Protein AF-A0A5N5SL34-F1 (afdb_monomer)

Secondary structure (DSSP, 8-state):
-HHHHHHHHHHHHHHHHHHHHHHHHHHHHHHHHHHTS-TTTHHHHHHHHHHHHHHHHHHHHHHHHHHHHHHHHHHHHHHHHHHHHHHHHHHHHHHHHHHHHHHHT-

Organism: NCBI:txid96803

Sequence (106 aa):
MTSLQTSQIIITITGIFLGASLFGPITIFGIVASESFPSSISGASHAVVALSANVGAIAAGWPFSSLSLMCGWRICFGMCQVLLIVSILVVLLTRKYQQGSKIKEV

Structure (mmCIF, N/CA/C/O backbone):
data_AF-A0A5N5SL34-F1
#
_entry.id   AF-A0A5N5SL34-F1
#
loop_
_atom_site.group_PDB
_atom_site.id
_atom_site.type_symbol
_atom_site.label_atom_id
_atom_site.label_alt_id
_atom_site.label_comp_id
_atom_site.label_asym_id
_atom_site.label_entity_id
_atom_site.label_seq_id
_atom_site.pdbx_PDB_ins_code
_atom_site.Cartn_x
_atom_site.Cartn_y
_atom_site.Cartn_z
_atom_site.occupancy
_atom_site.B_iso_or_equiv
_atom_site.auth_seq_id
_atom_site.auth_comp_id
_atom_site.auth_asym_id
_atom_site.auth_atom_id
_atom_site.pdbx_PDB_model_num
ATOM 1 N N . MET A 1 1 ? -17.919 12.604 26.219 1.00 41.81 1 MET A N 1
ATOM 2 C CA . MET A 1 1 ? -17.203 13.487 25.267 1.00 41.81 1 MET A CA 1
ATOM 3 C C . MET A 1 1 ? -15.742 13.077 25.019 1.00 41.81 1 MET A C 1
ATOM 5 O O . MET A 1 1 ? -15.149 13.585 24.082 1.00 41.81 1 MET A O 1
ATOM 9 N N . THR A 1 2 ? -15.172 12.112 25.752 1.00 44.44 2 THR A N 1
ATOM 10 C CA . THR A 1 2 ? -13.772 11.661 25.601 1.00 44.44 2 THR A CA 1
ATOM 11 C C . THR A 1 2 ? -13.545 10.576 24.530 1.00 44.44 2 THR A C 1
ATOM 13 O O . THR A 1 2 ? -12.461 10.500 23.965 1.00 44.44 2 THR A O 1
ATOM 16 N N . SER A 1 3 ? -14.557 9.775 24.170 1.00 49.00 3 SER A N 1
ATOM 17 C CA . SER A 1 3 ? -14.416 8.662 23.206 1.00 49.00 3 SER A CA 1
ATOM 18 C C . SER A 1 3 ? -14.202 9.092 21.743 1.00 49.00 3 SER A C 1
ATOM 20 O O . SER A 1 3 ? -13.560 8.378 20.965 1.00 49.00 3 SER A O 1
ATOM 22 N N . LEU A 1 4 ? -14.713 10.266 21.356 1.00 55.78 4 LEU A N 1
ATOM 23 C CA . LEU A 1 4 ? -14.580 10.795 19.993 1.00 55.78 4 LEU A CA 1
ATOM 24 C C . LEU A 1 4 ? -13.158 11.301 19.711 1.00 55.78 4 LEU A C 1
ATOM 26 O O . LEU A 1 4 ? -12.628 11.051 18.629 1.00 55.78 4 LEU A O 1
ATOM 30 N N . GLN A 1 5 ? -12.509 11.933 20.696 1.00 61.31 5 GLN A N 1
ATOM 31 C CA . GLN A 1 5 ? -11.132 12.421 20.552 1.00 61.31 5 GLN A CA 1
ATOM 32 C C . GLN A 1 5 ? -10.129 11.270 20.440 1.00 61.31 5 GLN A C 1
ATOM 34 O O . GLN A 1 5 ? -9.259 11.302 19.572 1.00 61.31 5 GLN A O 1
ATOM 39 N N . THR A 1 6 ? -10.291 10.211 21.243 1.00 60.41 6 THR A N 1
ATOM 40 C CA . THR A 1 6 ? -9.463 8.999 21.139 1.00 60.41 6 THR A CA 1
ATOM 41 C C . THR A 1 6 ? -9.552 8.381 19.743 1.00 60.41 6 THR A C 1
ATOM 43 O O . THR A 1 6 ? -8.533 8.014 19.164 1.00 60.41 6 THR A O 1
ATOM 46 N N . SER A 1 7 ? -10.753 8.331 19.161 1.00 68.69 7 SER A N 1
ATOM 47 C CA . SER A 1 7 ? -10.961 7.762 17.825 1.00 68.69 7 SER A CA 1
ATOM 48 C C . SER A 1 7 ? -10.264 8.578 16.732 1.00 68.69 7 SER A C 1
ATOM 50 O O . SER A 1 7 ? -9.629 8.003 15.852 1.00 68.69 7 SER A O 1
ATOM 52 N N . GLN A 1 8 ? -10.329 9.911 16.804 1.00 74.38 8 GLN A N 1
ATOM 53 C CA . GLN A 1 8 ? -9.664 10.781 15.831 1.00 74.38 8 GLN A CA 1
ATOM 54 C C . GLN A 1 8 ? -8.139 10.722 15.934 1.0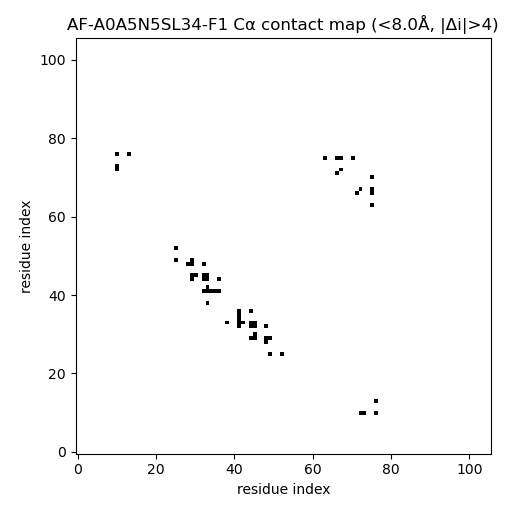0 74.38 8 GLN A C 1
ATOM 56 O O . GLN A 1 8 ? -7.473 10.618 14.910 1.00 74.38 8 GLN A O 1
ATOM 61 N N . ILE A 1 9 ? -7.577 10.718 17.146 1.00 80.81 9 ILE A N 1
ATOM 62 C CA . ILE A 1 9 ? -6.123 10.620 17.346 1.00 80.81 9 ILE A CA 1
ATOM 63 C C . ILE A 1 9 ? -5.583 9.304 16.771 1.00 80.81 9 ILE A C 1
ATOM 65 O O . ILE A 1 9 ? -4.582 9.310 16.057 1.00 80.81 9 ILE A O 1
ATOM 69 N N . ILE A 1 10 ? -6.269 8.183 17.021 1.00 78.50 10 ILE A N 1
ATOM 70 C CA . ILE A 1 10 ? -5.868 6.866 16.503 1.00 78.50 10 ILE A CA 1
ATOM 71 C C . ILE A 1 10 ? -5.905 6.840 14.973 1.00 78.50 10 ILE A C 1
ATOM 73 O O . ILE A 1 10 ? -4.974 6.333 14.344 1.00 78.50 10 ILE A O 1
ATOM 77 N N . ILE A 1 11 ? -6.953 7.403 14.369 1.00 80.88 11 ILE A N 1
ATOM 78 C CA . ILE A 1 11 ? -7.077 7.516 12.912 1.00 80.88 11 ILE A CA 1
ATOM 79 C C . ILE A 1 11 ? -5.928 8.351 12.334 1.00 80.88 11 ILE A C 1
ATOM 81 O O . ILE A 1 11 ? -5.279 7.914 11.385 1.00 80.88 11 ILE A O 1
ATOM 85 N N . THR A 1 12 ? -5.625 9.504 12.931 1.00 81.75 12 THR A N 1
ATOM 86 C CA . THR A 1 12 ? -4.550 10.392 12.468 1.00 81.75 12 THR A CA 1
ATOM 87 C C . THR A 1 12 ? -3.180 9.724 12.562 1.00 81.75 12 THR A C 1
ATOM 89 O O . THR A 1 12 ? -2.432 9.729 11.587 1.00 81.75 12 THR A O 1
ATOM 92 N N . ILE A 1 13 ? -2.858 9.091 13.694 1.00 83.88 13 ILE A N 1
ATOM 93 C CA . ILE A 1 13 ? -1.580 8.383 13.879 1.00 83.88 13 ILE A CA 1
ATOM 94 C C . ILE A 1 13 ? -1.459 7.221 12.887 1.00 83.88 13 ILE A C 1
ATOM 96 O O . ILE A 1 13 ? -0.417 7.051 12.255 1.00 83.88 13 ILE A O 1
ATOM 100 N N . THR A 1 14 ? -2.536 6.453 12.699 1.00 80.81 14 THR A N 1
ATOM 101 C CA . THR A 1 14 ? -2.563 5.339 11.742 1.00 80.81 14 THR A CA 1
ATOM 102 C C . THR A 1 14 ? -2.371 5.838 10.310 1.00 80.81 14 THR A C 1
ATOM 104 O O . THR A 1 14 ? -1.608 5.240 9.557 1.00 80.81 14 THR A O 1
ATOM 107 N N . GLY A 1 15 ? -3.002 6.958 9.943 1.00 80.44 15 GLY A N 1
ATOM 108 C CA . GLY A 1 15 ? -2.836 7.603 8.640 1.00 80.44 15 GLY A CA 1
ATOM 109 C C . GLY A 1 15 ? -1.406 8.087 8.385 1.00 80.44 15 GLY A C 1
ATOM 110 O O . GLY A 1 15 ? -0.875 7.848 7.303 1.00 80.44 15 GLY A O 1
ATOM 111 N N . ILE A 1 16 ? -0.753 8.690 9.386 1.00 83.81 16 ILE A N 1
ATOM 112 C CA . ILE A 1 16 ? 0.658 9.106 9.296 1.00 83.81 16 ILE A CA 1
ATOM 113 C C . ILE A 1 16 ? 1.562 7.896 9.051 1.00 83.81 16 ILE A C 1
ATOM 115 O O . ILE A 1 16 ? 2.401 7.924 8.152 1.00 83.81 16 ILE A O 1
ATOM 119 N N . PHE A 1 17 ? 1.378 6.819 9.817 1.00 84.75 17 PHE A N 1
ATOM 120 C CA . PHE A 1 17 ? 2.211 5.622 9.699 1.00 84.75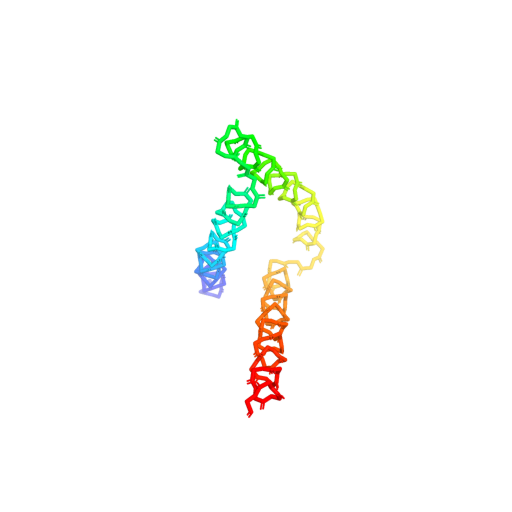 17 PHE A CA 1
ATOM 121 C C . PHE A 1 17 ? 2.011 4.912 8.352 1.00 84.75 17 PHE A C 1
ATOM 123 O O . PHE A 1 17 ? 2.978 4.492 7.716 1.00 84.75 17 PHE A O 1
ATOM 130 N N . LEU A 1 18 ? 0.762 4.837 7.878 1.00 81.44 18 LEU A N 1
ATOM 131 C CA . LEU A 1 18 ? 0.420 4.326 6.548 1.00 81.44 18 LEU A CA 1
ATOM 132 C C . LEU A 1 18 ? 1.070 5.154 5.437 1.00 81.44 18 LEU A C 1
ATOM 134 O O . LEU A 1 18 ? 1.695 4.585 4.544 1.00 81.44 18 LEU A O 1
ATOM 138 N N . GLY A 1 19 ? 0.955 6.483 5.501 1.00 80.12 19 GLY A N 1
ATOM 139 C CA . GLY A 1 19 ? 1.547 7.386 4.515 1.00 80.12 19 GLY A CA 1
ATOM 140 C C . GLY A 1 19 ? 3.071 7.272 4.467 1.00 80.12 19 GLY A C 1
ATOM 141 O O . GLY A 1 19 ? 3.642 7.099 3.390 1.00 80.12 19 GLY A O 1
ATOM 142 N N . ALA A 1 20 ? 3.725 7.278 5.633 1.00 82.00 20 ALA A N 1
ATOM 143 C CA . ALA A 1 20 ? 5.171 7.092 5.738 1.00 82.00 20 ALA A CA 1
ATOM 144 C C . ALA A 1 20 ? 5.618 5.734 5.169 1.00 82.00 20 ALA A C 1
ATOM 146 O O . ALA A 1 20 ? 6.610 5.660 4.444 1.00 82.00 20 ALA A O 1
ATOM 147 N N . SER A 1 21 ? 4.863 4.663 5.439 1.00 80.31 21 SER A N 1
ATOM 148 C CA . SER A 1 21 ? 5.175 3.329 4.922 1.00 80.31 21 SER A CA 1
ATOM 149 C C . SER A 1 21 ? 4.976 3.207 3.411 1.00 80.31 21 SER A C 1
ATOM 151 O O . SER A 1 21 ? 5.717 2.456 2.779 1.00 80.31 21 SER A O 1
ATOM 153 N N . LEU A 1 22 ? 3.996 3.900 2.824 1.00 78.50 22 LEU A N 1
ATOM 154 C CA . LEU A 1 22 ? 3.694 3.820 1.390 1.00 78.50 22 LEU A CA 1
ATOM 155 C C . LEU A 1 22 ? 4.725 4.564 0.526 1.00 78.50 22 LEU A C 1
ATOM 157 O O . LEU A 1 22 ? 4.948 4.198 -0.629 1.00 78.50 22 LEU A O 1
ATOM 161 N N . PHE A 1 23 ? 5.409 5.560 1.093 1.00 79.81 23 PHE A N 1
ATOM 162 C CA . PHE A 1 23 ? 6.458 6.304 0.395 1.00 79.81 23 PHE A CA 1
ATOM 163 C C . PHE A 1 23 ? 7.660 5.422 0.015 1.00 79.81 23 PHE A C 1
ATOM 165 O O . PHE A 1 23 ? 8.276 5.620 -1.036 1.00 79.81 23 PHE A O 1
ATOM 172 N N . GLY A 1 24 ? 7.960 4.403 0.830 1.00 82.56 24 GLY A N 1
ATOM 173 C CA . GLY A 1 24 ? 9.024 3.431 0.565 1.00 82.56 24 GLY A CA 1
ATOM 174 C C . GLY A 1 24 ? 8.829 2.685 -0.763 1.00 82.56 24 GLY A C 1
ATOM 175 O O . GLY A 1 24 ? 9.669 2.822 -1.652 1.00 82.56 24 GLY A O 1
ATOM 176 N N . PRO A 1 25 ? 7.720 1.942 -0.948 1.00 79.06 25 PRO A N 1
ATOM 177 C CA . PRO A 1 25 ? 7.396 1.277 -2.207 1.00 79.06 25 PRO A CA 1
ATOM 178 C C . PRO A 1 25 ? 7.403 2.213 -3.417 1.00 79.06 25 PRO A C 1
ATOM 180 O O . PRO A 1 25 ? 8.008 1.870 -4.428 1.00 79.06 25 PRO A O 1
ATOM 183 N N . ILE A 1 26 ? 6.794 3.402 -3.310 1.00 80.88 26 ILE A N 1
ATOM 184 C CA . ILE A 1 26 ? 6.752 4.389 -4.406 1.00 80.88 26 ILE A CA 1
ATOM 185 C C . ILE A 1 26 ? 8.175 4.753 -4.855 1.00 80.88 26 ILE A C 1
ATOM 187 O O . ILE A 1 26 ? 8.478 4.741 -6.048 1.00 80.88 26 ILE A O 1
ATOM 191 N N . THR A 1 27 ? 9.066 4.998 -3.893 1.00 84.00 27 THR A N 1
ATOM 192 C CA . THR A 1 27 ? 10.471 5.329 -4.162 1.00 84.00 27 THR A CA 1
ATOM 193 C C . THR A 1 27 ? 11.215 4.148 -4.791 1.00 84.00 27 THR A C 1
ATOM 195 O O . THR A 1 27 ? 11.913 4.321 -5.788 1.00 84.00 27 THR A O 1
ATOM 198 N N . ILE A 1 28 ? 11.035 2.932 -4.263 1.00 82.69 28 ILE A N 1
ATOM 199 C CA . ILE A 1 28 ? 11.694 1.722 -4.779 1.00 82.69 28 ILE A CA 1
ATOM 200 C C . ILE A 1 28 ? 11.266 1.421 -6.218 1.00 82.69 28 ILE A C 1
ATOM 202 O O . ILE A 1 28 ? 12.129 1.172 -7.056 1.00 82.69 28 ILE A O 1
ATOM 206 N N . PHE A 1 29 ? 9.970 1.486 -6.539 1.00 80.06 29 PHE A N 1
ATOM 207 C CA . PHE A 1 29 ? 9.499 1.279 -7.913 1.00 80.06 29 PHE A CA 1
ATOM 208 C C . PHE A 1 29 ? 10.050 2.337 -8.875 1.00 80.06 29 PHE A C 1
ATOM 210 O O . PHE A 1 29 ? 10.403 2.006 -10.006 1.00 80.06 29 PHE A O 1
ATOM 217 N N . GLY A 1 30 ? 10.188 3.585 -8.419 1.00 78.94 30 GLY A N 1
ATOM 218 C CA . GLY A 1 30 ? 10.823 4.650 -9.192 1.00 78.94 30 GLY A CA 1
ATOM 219 C C . GLY A 1 30 ? 12.304 4.388 -9.486 1.00 78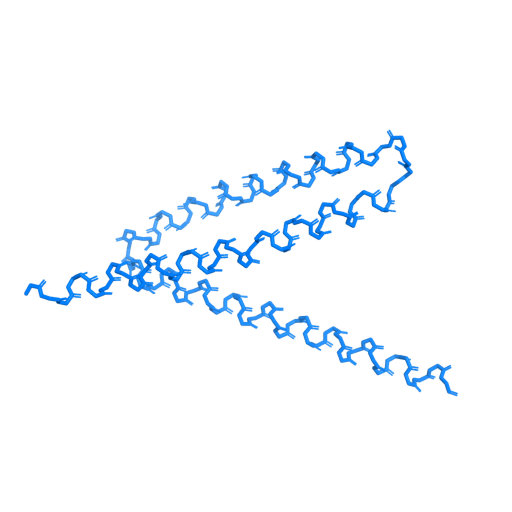.94 30 GLY A C 1
ATOM 220 O O . GLY A 1 30 ? 12.753 4.675 -10.594 1.00 78.94 30 GLY A O 1
ATOM 221 N N . ILE A 1 31 ? 13.051 3.824 -8.531 1.00 82.06 31 ILE A N 1
ATOM 222 C CA . ILE A 1 31 ? 14.466 3.455 -8.713 1.00 82.06 31 ILE A CA 1
ATOM 223 C C . ILE A 1 31 ? 14.588 2.245 -9.642 1.00 82.06 31 ILE A C 1
ATOM 225 O O . ILE A 1 31 ? 15.348 2.289 -10.602 1.00 82.06 31 ILE A O 1
ATOM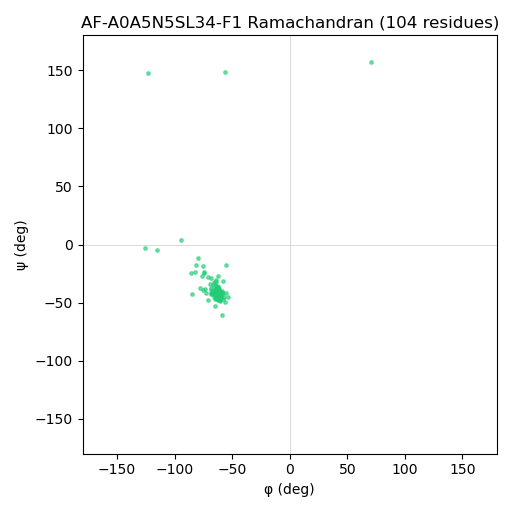 229 N N . VAL A 1 32 ? 13.801 1.189 -9.422 1.00 82.19 32 VAL A N 1
ATOM 230 C CA . VAL A 1 32 ? 13.819 -0.020 -10.267 1.00 82.19 32 VAL A CA 1
ATOM 231 C C . VAL A 1 32 ? 13.497 0.318 -11.725 1.00 82.19 32 VAL A C 1
ATOM 233 O O . VAL A 1 32 ? 14.144 -0.201 -12.633 1.00 82.19 32 VAL A O 1
ATOM 236 N N . ALA A 1 33 ? 12.543 1.221 -11.964 1.00 78.38 33 ALA A N 1
ATOM 237 C CA . ALA A 1 33 ? 12.242 1.711 -13.305 1.00 78.38 33 ALA A CA 1
ATOM 238 C C . ALA A 1 33 ? 13.365 2.571 -13.900 1.00 78.38 33 ALA A C 1
ATOM 240 O O . ALA A 1 33 ? 13.525 2.590 -15.110 1.00 78.38 33 ALA A O 1
ATOM 241 N N . SER A 1 34 ? 14.160 3.268 -13.090 1.00 75.50 34 SER A N 1
ATOM 242 C CA . SER A 1 34 ? 15.340 3.982 -13.588 1.00 75.50 34 SER A CA 1
ATOM 243 C C . SER A 1 34 ? 16.469 3.018 -13.967 1.00 75.50 34 SER A C 1
ATOM 245 O O . SER A 1 34 ? 17.090 3.193 -15.008 1.00 75.50 34 SER A O 1
ATOM 247 N N . GLU A 1 35 ? 16.705 1.984 -13.157 1.00 79.69 35 GLU A N 1
ATOM 248 C CA . GLU A 1 35 ? 17.783 1.004 -13.368 1.00 79.69 35 GLU A CA 1
ATOM 249 C C . GLU A 1 35 ? 17.491 0.013 -14.509 1.00 79.69 35 GLU A C 1
ATOM 251 O O . GLU A 1 35 ? 18.409 -0.552 -15.096 1.00 79.69 35 GLU A O 1
ATOM 256 N N . SER A 1 36 ? 16.215 -0.211 -14.846 1.00 75.19 36 SER A N 1
ATOM 257 C CA . SER A 1 36 ? 15.815 -1.171 -15.891 1.00 75.19 36 SER A CA 1
ATOM 258 C C . SER A 1 36 ? 15.955 -0.631 -17.321 1.00 75.19 36 SER A C 1
ATOM 260 O O . SER A 1 36 ? 15.843 -1.402 -18.274 1.00 75.19 36 SER A O 1
ATOM 262 N N . PHE A 1 37 ? 16.174 0.676 -17.495 1.00 69.75 37 PHE A N 1
ATOM 263 C CA . PHE A 1 37 ? 16.224 1.332 -18.803 1.00 69.75 37 PHE A CA 1
ATOM 264 C C . PHE A 1 37 ? 17.564 2.058 -19.003 1.00 69.75 37 PHE A C 1
ATOM 266 O O . PHE A 1 37 ? 18.140 2.565 -18.042 1.00 69.75 37 PHE A O 1
ATOM 273 N N . PRO A 1 38 ? 18.079 2.143 -20.247 1.00 68.12 38 PRO A N 1
ATOM 274 C CA . PRO A 1 38 ? 19.304 2.882 -20.537 1.00 68.12 38 PRO A CA 1
ATOM 275 C C . PRO A 1 38 ? 19.187 4.343 -20.080 1.00 68.12 38 PRO A C 1
ATOM 277 O O . PRO A 1 38 ? 18.109 4.943 -20.116 1.00 68.12 38 PRO A O 1
ATOM 280 N N . SER A 1 39 ? 20.314 4.930 -19.676 1.00 64.00 39 SER A N 1
ATOM 281 C CA . SER A 1 39 ? 20.405 6.246 -19.020 1.00 64.00 39 SER A CA 1
ATOM 282 C C . SER A 1 39 ? 19.773 7.410 -19.799 1.00 64.00 39 SER A C 1
ATOM 284 O O . SER A 1 39 ? 19.447 8.432 -19.203 1.00 64.00 39 SER A O 1
ATOM 286 N N . SER A 1 40 ? 19.518 7.253 -21.101 1.00 67.69 40 SER A N 1
ATOM 287 C CA . SER A 1 40 ? 18.802 8.226 -21.935 1.00 67.69 40 SER A CA 1
ATOM 288 C C . SER A 1 40 ? 17.276 8.260 -21.728 1.00 67.69 40 SER A C 1
ATOM 290 O O . SER A 1 40 ? 16.649 9.246 -22.105 1.00 67.69 40 SER A O 1
ATOM 292 N N . ILE A 1 41 ? 16.668 7.222 -21.133 1.00 70.25 41 ILE A N 1
ATOM 293 C CA . ILE A 1 41 ? 15.201 7.061 -20.977 1.00 70.25 41 ILE A CA 1
ATOM 294 C C . ILE A 1 41 ? 14.792 6.818 -19.508 1.00 70.25 41 ILE A C 1
ATOM 296 O O . ILE A 1 41 ? 13.605 6.747 -19.179 1.00 70.25 41 ILE A O 1
ATOM 300 N N . SER A 1 42 ? 15.761 6.725 -18.593 1.00 69.44 42 SER A N 1
ATOM 301 C CA . SER A 1 42 ? 15.532 6.523 -17.152 1.00 69.44 42 SER A CA 1
ATOM 302 C C . SER A 1 42 ? 14.597 7.595 -16.553 1.00 69.44 42 SER A C 1
ATOM 304 O O . SER A 1 42 ? 13.648 7.265 -15.837 1.00 69.44 42 SER A O 1
ATOM 306 N N . GLY A 1 43 ? 14.767 8.868 -16.938 1.00 74.38 43 GLY A N 1
ATOM 307 C CA . GLY A 1 43 ? 13.902 9.966 -16.485 1.00 74.38 43 GLY A CA 1
ATOM 308 C C . GLY A 1 43 ? 12.447 9.842 -16.954 1.00 74.38 43 GLY A C 1
ATOM 309 O O . GLY A 1 43 ? 11.523 10.103 -16.184 1.00 74.38 43 GLY A O 1
ATOM 310 N N . ALA A 1 44 ? 12.222 9.377 -18.188 1.00 78.56 44 ALA A N 1
ATOM 311 C CA . ALA A 1 44 ? 10.875 9.118 -18.699 1.00 78.56 44 ALA A CA 1
ATOM 312 C C . ALA A 1 44 ? 10.221 7.922 -17.984 1.00 78.56 44 ALA A C 1
ATOM 314 O 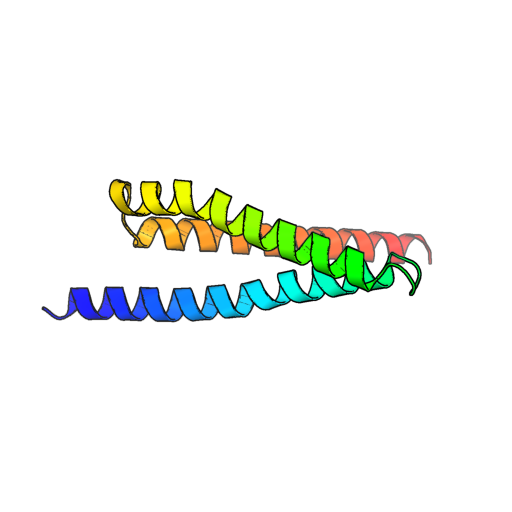O . ALA A 1 44 ? 9.038 7.969 -17.656 1.00 78.56 44 ALA A O 1
ATOM 315 N N . SER A 1 45 ? 11.000 6.886 -17.666 1.00 75.88 45 SER A N 1
ATOM 316 C CA . SER A 1 45 ? 10.524 5.707 -16.927 1.00 75.88 45 SER A CA 1
ATOM 317 C C . SER A 1 45 ? 10.094 6.067 -15.502 1.00 75.88 45 SER A C 1
ATOM 319 O O . SER A 1 45 ? 9.022 5.659 -15.052 1.00 75.88 45 SER A O 1
ATOM 321 N N . HIS A 1 46 ? 10.866 6.916 -14.817 1.00 79.19 46 HIS A N 1
ATOM 322 C CA . HIS A 1 46 ? 10.487 7.458 -13.512 1.00 79.19 46 HIS A CA 1
ATOM 323 C C . HIS A 1 46 ? 9.185 8.277 -13.580 1.00 79.19 46 HIS A C 1
ATOM 325 O O . HIS A 1 46 ? 8.294 8.099 -12.748 1.00 79.19 46 HIS A O 1
ATOM 331 N N . ALA A 1 47 ? 9.033 9.123 -14.606 1.00 85.62 47 ALA A N 1
ATOM 332 C CA . ALA A 1 47 ? 7.824 9.920 -14.810 1.00 85.62 47 ALA A CA 1
ATOM 333 C C . ALA A 1 47 ? 6.575 9.053 -15.058 1.00 85.62 47 ALA A C 1
ATOM 335 O O . ALA A 1 47 ? 5.506 9.347 -14.523 1.00 85.62 47 ALA A O 1
ATOM 336 N N . VAL A 1 48 ? 6.701 7.954 -15.811 1.00 84.75 48 VAL A N 1
ATOM 337 C CA . VAL A 1 48 ? 5.598 7.007 -16.055 1.00 84.75 48 VAL A CA 1
ATOM 338 C C . VAL A 1 48 ? 5.176 6.291 -14.771 1.00 84.75 48 VAL A C 1
ATOM 340 O O . VAL A 1 48 ? 3.977 6.139 -14.519 1.00 84.75 48 VAL A O 1
ATOM 343 N N . VAL A 1 49 ? 6.126 5.887 -13.923 1.00 83.81 49 VAL A N 1
ATOM 344 C CA . VAL A 1 49 ? 5.812 5.289 -12.614 1.00 83.81 49 VAL A CA 1
ATOM 345 C C . VAL A 1 49 ? 5.120 6.303 -11.702 1.00 83.81 49 VAL A C 1
ATOM 347 O O . VAL A 1 49 ? 4.107 5.973 -11.087 1.00 83.81 49 VAL A O 1
ATOM 350 N N . ALA A 1 50 ? 5.600 7.548 -11.662 1.00 86.25 50 ALA A N 1
ATOM 351 C CA . ALA A 1 50 ? 4.968 8.617 -10.890 1.00 86.25 50 ALA A CA 1
ATOM 352 C C . ALA A 1 50 ? 3.543 8.927 -11.382 1.00 86.25 50 ALA A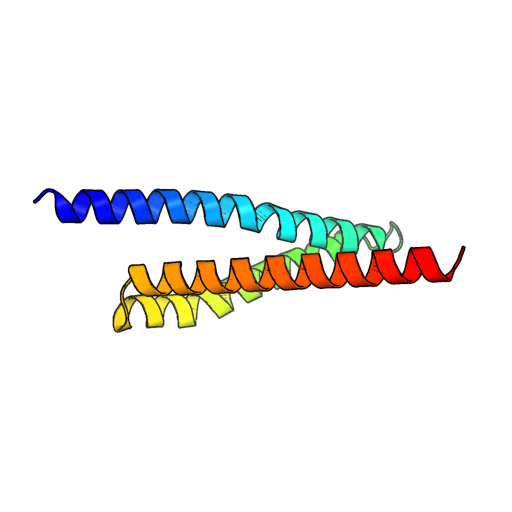 C 1
ATOM 354 O O . ALA A 1 50 ? 2.626 9.110 -10.578 1.00 86.25 50 ALA A O 1
ATOM 355 N N . LEU A 1 51 ? 3.324 8.940 -12.700 1.00 88.88 51 LEU A N 1
ATOM 356 C CA . LEU A 1 51 ? 1.993 9.091 -13.287 1.00 88.88 51 LEU A CA 1
ATOM 357 C C . LEU A 1 51 ? 1.082 7.929 -12.883 1.00 88.88 51 LEU A C 1
ATOM 359 O O . LEU A 1 51 ? -0.032 8.152 -12.417 1.00 88.88 51 LEU A O 1
ATOM 363 N N . SER A 1 52 ? 1.573 6.697 -13.006 1.00 86.19 52 SER A N 1
ATOM 364 C CA . SER A 1 52 ? 0.821 5.487 -12.656 1.00 86.19 52 SER A CA 1
ATOM 365 C C . SER A 1 52 ? 0.436 5.468 -11.174 1.00 86.19 52 SER A C 1
ATOM 367 O O . SER A 1 52 ? -0.690 5.107 -10.836 1.00 86.19 52 SER A O 1
ATOM 369 N N . ALA A 1 53 ? 1.330 5.925 -10.292 1.00 86.19 53 ALA A N 1
ATOM 370 C CA . ALA A 1 53 ? 1.053 6.075 -8.866 1.00 86.19 53 ALA A CA 1
ATOM 371 C C . ALA A 1 53 ? -0.065 7.098 -8.600 1.00 86.19 53 ALA A C 1
ATOM 373 O O . ALA A 1 53 ? -0.990 6.812 -7.840 1.00 86.19 53 ALA A O 1
ATOM 374 N N . ASN A 1 54 ? -0.029 8.259 -9.264 1.00 88.00 54 ASN A N 1
ATOM 375 C CA . ASN A 1 54 ? -1.075 9.278 -9.136 1.00 88.00 54 ASN A CA 1
ATOM 376 C C . ASN A 1 54 ? -2.429 8.798 -9.682 1.00 88.00 54 ASN A C 1
ATOM 378 O O . ASN A 1 54 ? -3.455 8.985 -9.030 1.00 88.00 54 ASN A O 1
ATOM 382 N N . VAL A 1 55 ? -2.446 8.127 -10.837 1.00 90.12 55 VAL A N 1
ATOM 383 C CA . VAL A 1 55 ? -3.668 7.538 -11.411 1.00 90.12 55 VAL A CA 1
ATOM 384 C C . VAL A 1 55 ? -4.248 6.479 -10.474 1.00 90.12 55 VAL A C 1
ATOM 386 O O . VAL A 1 55 ? -5.449 6.489 -10.207 1.00 90.12 55 VAL A O 1
ATOM 389 N N . GLY A 1 56 ? -3.402 5.607 -9.919 1.00 84.31 56 GLY A N 1
ATOM 390 C CA . GLY A 1 56 ? -3.811 4.611 -8.932 1.00 84.31 56 GLY A CA 1
ATOM 391 C C . GLY A 1 56 ? -4.394 5.239 -7.665 1.00 84.31 56 GLY A C 1
ATOM 392 O O . GLY A 1 56 ? -5.425 4.780 -7.178 1.00 84.31 56 GLY A O 1
ATOM 393 N N . ALA A 1 57 ? -3.796 6.323 -7.163 1.00 84.12 57 ALA A N 1
ATOM 394 C CA . ALA A 1 57 ? -4.302 7.048 -5.998 1.00 84.12 57 ALA A CA 1
ATOM 395 C C . ALA A 1 57 ? -5.684 7.672 -6.254 1.00 84.12 57 ALA A C 1
ATOM 397 O O . ALA A 1 57 ? -6.572 7.562 -5.410 1.00 84.12 57 ALA A O 1
ATOM 398 N N . ILE A 1 58 ? -5.898 8.269 -7.431 1.00 87.31 58 ILE A N 1
ATOM 399 C CA . ILE A 1 58 ? -7.201 8.827 -7.827 1.00 87.31 58 ILE A CA 1
ATOM 400 C C . ILE A 1 58 ? -8.242 7.709 -7.969 1.00 87.31 58 ILE A C 1
ATOM 402 O O . ILE A 1 58 ? -9.338 7.808 -7.415 1.00 87.31 58 ILE A O 1
ATOM 406 N N . ALA A 1 59 ? -7.885 6.621 -8.657 1.00 87.31 59 ALA A N 1
ATOM 407 C CA . ALA A 1 59 ? -8.761 5.471 -8.857 1.00 87.31 59 ALA A CA 1
ATOM 408 C C . ALA A 1 59 ? -9.140 4.791 -7.532 1.00 87.31 59 ALA A C 1
ATOM 410 O O . ALA A 1 59 ? -10.280 4.366 -7.374 1.00 87.31 59 ALA A O 1
ATOM 411 N N . ALA A 1 60 ? -8.219 4.729 -6.566 1.00 83.12 60 ALA A N 1
ATOM 412 C CA . ALA A 1 60 ? -8.474 4.215 -5.223 1.00 83.12 60 ALA A CA 1
ATOM 413 C C . ALA A 1 60 ? -9.246 5.209 -4.338 1.00 83.12 60 ALA A C 1
ATOM 415 O O . ALA A 1 60 ? -9.989 4.794 -3.450 1.00 83.12 60 ALA A O 1
ATOM 416 N N . GLY A 1 61 ? -9.123 6.515 -4.587 1.00 81.38 61 GLY A N 1
ATOM 417 C CA . GLY A 1 61 ? -9.820 7.555 -3.833 1.00 81.38 61 GLY A CA 1
ATOM 418 C C . GLY A 1 61 ? -11.344 7.481 -3.961 1.00 81.38 61 GLY A C 1
ATOM 419 O O . GLY A 1 61 ? -12.053 7.698 -2.980 1.00 81.38 61 GLY A O 1
ATOM 420 N N . TRP A 1 62 ? -11.862 7.106 -5.133 1.00 79.88 62 TR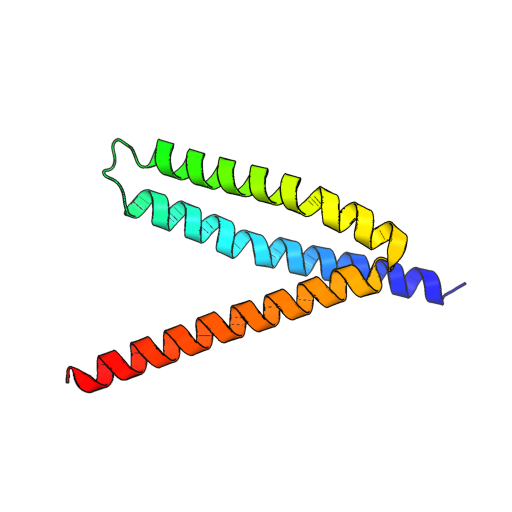P A N 1
ATOM 421 C CA . TRP A 1 62 ? -13.306 6.978 -5.371 1.00 79.88 62 TRP A CA 1
ATOM 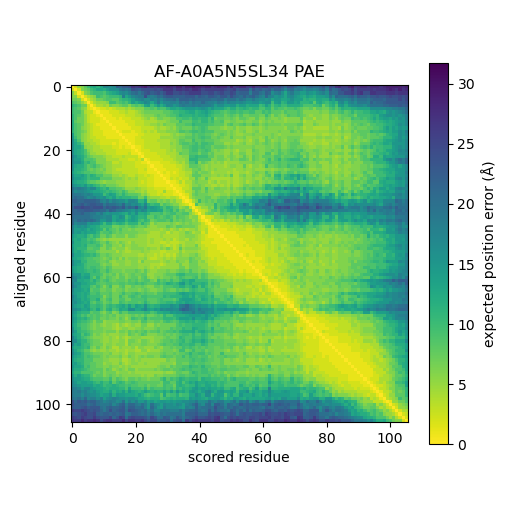422 C C . TRP A 1 62 ? -13.996 5.865 -4.547 1.00 79.88 62 TRP A C 1
ATOM 424 O O . TRP A 1 62 ? -14.951 6.169 -3.817 1.00 79.88 62 TRP A O 1
ATOM 434 N N . PRO A 1 63 ? -13.525 4.598 -4.559 1.00 81.25 63 PRO A N 1
ATOM 435 C CA . PRO A 1 63 ? -14.069 3.562 -3.689 1.00 81.25 63 PRO A CA 1
ATOM 436 C C . PRO A 1 63 ? -13.790 3.859 -2.215 1.00 81.25 63 PRO A C 1
ATOM 438 O O . PRO A 1 63 ? -14.634 3.556 -1.379 1.00 81.25 63 PRO A O 1
ATOM 441 N N . PHE A 1 64 ? -12.664 4.499 -1.877 1.00 77.38 64 PHE A N 1
ATOM 442 C CA . PHE A 1 64 ? -12.345 4.849 -0.491 1.00 77.38 64 PHE A CA 1
ATOM 443 C C . PHE A 1 64 ? -13.284 5.924 0.072 1.00 77.38 64 PHE A C 1
ATOM 445 O O . PHE A 1 64 ? -13.746 5.814 1.209 1.00 77.38 64 PHE A O 1
ATOM 452 N N . SER A 1 65 ? -13.639 6.920 -0.746 1.00 79.25 65 SER A N 1
ATOM 453 C CA . SER A 1 65 ? -14.642 7.929 -0.402 1.00 79.25 65 SER A CA 1
ATOM 454 C C . SER A 1 65 ? -16.015 7.285 -0.191 1.00 79.25 65 SER A C 1
ATOM 456 O O . SER A 1 65 ? -16.638 7.502 0.849 1.00 79.25 65 SER A O 1
ATOM 458 N N . SER A 1 66 ? -16.431 6.396 -1.096 1.00 77.88 66 SER A N 1
ATOM 459 C CA . SER A 1 66 ? -17.702 5.668 -0.977 1.00 77.88 66 SER A CA 1
ATOM 460 C C . SER A 1 66 ? -17.743 4.756 0.261 1.00 77.88 66 SER A C 1
ATOM 462 O O . SER A 1 66 ? -18.721 4.762 1.009 1.00 77.88 66 SER A O 1
ATOM 464 N N . LEU A 1 67 ? -16.656 4.028 0.547 1.00 77.44 67 LEU A N 1
ATOM 465 C CA . LEU A 1 67 ? -16.541 3.175 1.737 1.00 77.44 67 LEU A CA 1
ATOM 466 C C . LEU A 1 67 ? -16.589 3.978 3.040 1.00 77.44 67 LEU A C 1
ATOM 468 O O . LEU A 1 67 ? -17.187 3.517 4.013 1.00 77.44 67 LEU A O 1
ATOM 472 N N . SER A 1 68 ? -15.984 5.169 3.074 1.00 77.56 68 SER A N 1
ATOM 473 C CA . SER A 1 68 ? -15.989 6.011 4.277 1.00 77.56 68 SER A CA 1
ATOM 474 C C . SER A 1 68 ? -17.395 6.474 4.668 1.00 77.56 68 SER A C 1
ATOM 476 O O . SER A 1 68 ? -17.679 6.600 5.860 1.00 77.56 68 SER A O 1
ATOM 478 N N . LEU A 1 69 ? -18.283 6.651 3.682 1.00 76.94 69 LEU A N 1
ATOM 479 C CA . LEU A 1 69 ? -19.681 7.028 3.889 1.00 76.94 69 LEU A CA 1
ATOM 480 C C . LEU A 1 69 ? -20.544 5.839 4.331 1.00 76.94 69 LEU A C 1
ATOM 482 O O . LEU A 1 69 ? -21.414 6.008 5.179 1.00 76.94 69 LEU A O 1
ATOM 486 N N . MET A 1 70 ? -20.296 4.642 3.790 1.00 76.00 70 MET A N 1
ATOM 487 C CA . MET A 1 70 ? -21.112 3.454 4.080 1.00 76.00 70 MET A CA 1
ATOM 488 C C . MET A 1 70 ? -20.684 2.706 5.352 1.00 76.00 70 MET A C 1
ATOM 490 O O . MET A 1 70 ? -21.531 2.275 6.129 1.00 76.00 70 MET A O 1
ATOM 494 N N . CYS A 1 71 ? -19.376 2.537 5.572 1.00 70.94 71 CYS A N 1
ATOM 495 C CA . CYS A 1 71 ? -18.819 1.652 6.605 1.00 70.94 71 CYS A CA 1
ATOM 496 C C . CYS A 1 71 ? -18.039 2.402 7.700 1.00 70.94 71 CYS A C 1
ATOM 498 O O . CYS A 1 71 ? -17.594 1.800 8.677 1.00 70.94 71 CYS A O 1
ATOM 500 N N . GLY A 1 72 ? -17.867 3.719 7.565 1.00 78.44 72 GLY A N 1
ATOM 501 C CA . GLY A 1 72 ? -17.098 4.534 8.499 1.00 78.44 72 GLY A CA 1
ATOM 502 C C . GLY A 1 72 ? -15.583 4.292 8.432 1.00 78.44 72 GLY A C 1
ATOM 503 O O . GLY A 1 72 ? -15.081 3.238 8.039 1.00 78.44 72 GLY A O 1
ATOM 504 N N . TRP A 1 73 ? -14.819 5.290 8.877 1.00 72.81 73 TRP A N 1
ATOM 505 C CA . TRP A 1 73 ? -13.355 5.317 8.759 1.00 72.81 73 TRP A CA 1
ATOM 506 C C . TRP A 1 73 ? -12.639 4.131 9.413 1.00 72.81 73 TRP A C 1
ATOM 508 O O . TRP A 1 73 ? -11.605 3.687 8.918 1.00 72.81 73 TRP A O 1
ATOM 518 N N . ARG A 1 74 ? -13.193 3.573 10.497 1.00 73.50 74 ARG A N 1
ATOM 519 C CA . ARG A 1 74 ? -12.567 2.462 11.231 1.00 73.50 74 ARG A CA 1
ATOM 520 C C . ARG A 1 74 ? -12.394 1.215 10.357 1.00 73.50 74 ARG A C 1
ATOM 522 O O . ARG A 1 74 ? -11.364 0.554 10.443 1.00 73.50 74 ARG A O 1
ATOM 529 N N . ILE A 1 75 ? -13.378 0.919 9.508 1.00 75.12 75 ILE A N 1
ATOM 530 C CA . ILE A 1 75 ? -13.336 -0.230 8.597 1.00 75.12 75 ILE A CA 1
ATOM 531 C C . ILE A 1 75 ? -12.391 0.051 7.426 1.00 75.12 75 ILE A C 1
ATOM 533 O O . ILE A 1 75 ? -11.600 -0.823 7.080 1.00 75.12 75 ILE A O 1
ATOM 537 N N . CYS A 1 76 ? -12.378 1.277 6.889 1.00 80.00 76 CYS A N 1
ATOM 538 C CA . CYS A 1 76 ? -11.437 1.678 5.839 1.00 80.00 76 CYS A CA 1
ATOM 539 C C . CYS A 1 76 ? -9.976 1.465 6.264 1.00 80.00 76 CYS A C 1
ATOM 541 O O . CYS A 1 76 ? -9.210 0.811 5.557 1.00 80.00 76 CYS A O 1
ATOM 543 N N . PHE A 1 77 ? -9.601 1.947 7.454 1.00 76.69 77 PHE A N 1
ATOM 544 C CA . PHE A 1 77 ? -8.252 1.734 7.988 1.00 76.69 77 PHE A CA 1
ATOM 545 C C . PHE A 1 77 ? -7.972 0.262 8.311 1.00 76.69 77 PHE A C 1
ATOM 547 O O . PHE A 1 77 ? -6.853 -0.201 8.091 1.00 76.69 77 PHE A O 1
ATOM 554 N N . GLY A 1 78 ? -8.975 -0.494 8.769 1.00 79.12 78 GLY A N 1
ATOM 555 C CA . GLY A 1 78 ? -8.858 -1.942 8.959 1.00 79.12 78 GLY A CA 1
ATOM 556 C C . GLY A 1 78 ? -8.543 -2.684 7.655 1.00 79.12 78 GLY A C 1
ATOM 557 O O . GLY A 1 78 ? -7.638 -3.514 7.622 1.00 79.12 78 GLY A O 1
ATOM 558 N N . MET A 1 79 ? -9.216 -2.339 6.555 1.00 80.31 79 MET A N 1
ATOM 559 C CA . MET A 1 79 ? -8.936 -2.912 5.234 1.00 80.31 79 MET A CA 1
ATOM 560 C C . MET A 1 79 ? -7.526 -2.568 4.746 1.00 80.31 79 MET A C 1
ATOM 562 O O . MET A 1 79 ? -6.830 -3.443 4.229 1.00 80.31 79 MET A O 1
ATOM 566 N N . CYS A 1 80 ? -7.063 -1.333 4.966 1.00 80.81 80 CYS A N 1
ATOM 567 C CA . CYS A 1 80 ? -5.680 -0.954 4.671 1.00 80.81 80 CYS A CA 1
ATOM 568 C C . CYS A 1 80 ? -4.671 -1.809 5.451 1.00 80.81 80 CYS A C 1
ATOM 570 O O . CYS A 1 80 ? -3.679 -2.251 4.876 1.00 80.81 80 CYS A O 1
ATOM 572 N N . GLN A 1 81 ? -4.925 -2.096 6.732 1.00 80.88 81 GLN A N 1
ATOM 573 C CA . GLN A 1 81 ? -4.051 -2.965 7.528 1.00 80.88 81 GLN A CA 1
ATOM 574 C C . GLN A 1 81 ? -4.010 -4.402 6.992 1.00 80.88 81 GLN A C 1
ATOM 576 O O . GLN A 1 81 ? -2.931 -4.982 6.906 1.00 80.88 81 GLN A O 1
ATOM 581 N N . VAL A 1 82 ? -5.148 -4.966 6.574 1.00 86.19 82 VAL A N 1
ATOM 582 C CA . VAL A 1 82 ? -5.182 -6.304 5.956 1.00 86.19 82 VAL A CA 1
ATOM 583 C C . VAL A 1 82 ? -4.347 -6.332 4.676 1.00 86.19 82 VAL A C 1
ATOM 585 O O . VAL A 1 82 ? -3.529 -7.232 4.500 1.00 86.19 82 VAL A O 1
ATOM 588 N N . LEU A 1 83 ? -4.481 -5.320 3.814 1.00 84.88 83 LEU A N 1
ATOM 589 C CA . LEU A 1 83 ? -3.683 -5.209 2.588 1.00 84.88 83 LEU A CA 1
ATOM 590 C C . LEU A 1 83 ? -2.177 -5.092 2.879 1.00 84.88 83 LEU A C 1
ATOM 592 O O . LEU A 1 83 ? -1.368 -5.700 2.172 1.00 84.88 83 LEU A O 1
ATOM 596 N N . LEU A 1 84 ? -1.792 -4.370 3.937 1.00 84.75 84 LEU A N 1
ATOM 597 C CA . LEU A 1 84 ? -0.399 -4.301 4.390 1.00 84.75 84 LEU A CA 1
ATOM 598 C C . LEU A 1 84 ? 0.119 -5.667 4.856 1.00 84.75 84 LEU A C 1
ATOM 600 O O . LEU A 1 84 ? 1.205 -6.072 4.447 1.00 84.75 84 LEU A O 1
ATOM 604 N N . ILE A 1 85 ? -0.654 -6.400 5.665 1.00 87.38 85 ILE A N 1
ATOM 605 C CA . ILE A 1 85 ? -0.280 -7.744 6.135 1.00 87.38 85 ILE A CA 1
ATOM 606 C C . ILE A 1 85 ? -0.105 -8.692 4.947 1.00 87.38 85 ILE A C 1
ATOM 608 O O . ILE A 1 85 ? 0.903 -9.393 4.867 1.00 87.38 85 ILE A O 1
ATOM 612 N N . VAL A 1 86 ? -1.039 -8.678 3.992 1.00 89.00 86 VAL A N 1
ATOM 613 C CA . VAL A 1 86 ? -0.944 -9.484 2.767 1.00 89.00 86 VAL A CA 1
ATOM 614 C C . VAL A 1 86 ? 0.317 -9.128 1.978 1.00 89.00 86 VAL A C 1
ATOM 616 O O . VAL A 1 86 ? 1.052 -10.022 1.567 1.00 89.00 86 VAL A O 1
ATOM 619 N N . SER A 1 87 ? 0.627 -7.839 1.826 1.00 85.44 87 SER A N 1
ATOM 620 C CA . SER A 1 87 ? 1.835 -7.386 1.122 1.00 85.44 87 SER A CA 1
ATOM 621 C C . SER A 1 87 ? 3.118 -7.866 1.811 1.00 85.44 87 SER A C 1
ATOM 623 O O . SER A 1 87 ? 4.035 -8.353 1.147 1.00 85.44 87 SER A O 1
ATOM 625 N N . ILE A 1 88 ? 3.176 -7.798 3.145 1.00 87.69 88 ILE A N 1
ATOM 626 C CA . ILE A 1 88 ? 4.298 -8.322 3.937 1.00 87.69 88 ILE A CA 1
ATOM 627 C C . ILE A 1 88 ? 4.433 -9.834 3.734 1.00 87.69 88 ILE A C 1
ATOM 629 O O . ILE A 1 88 ? 5.538 -10.320 3.493 1.00 87.69 88 ILE A O 1
ATOM 633 N N . LEU A 1 89 ? 3.324 -10.578 3.785 1.00 90.19 89 LEU A N 1
ATOM 634 C CA . LEU A 1 89 ? 3.324 -12.023 3.563 1.00 90.19 89 LEU A CA 1
ATOM 635 C C . LEU A 1 89 ? 3.857 -12.380 2.175 1.00 90.19 89 LEU A C 1
ATOM 637 O O . LEU A 1 89 ? 4.726 -13.241 2.074 1.00 90.19 89 LEU A O 1
ATOM 641 N N . VAL A 1 90 ? 3.414 -11.688 1.123 1.00 88.25 90 VAL A N 1
ATOM 642 C CA . VAL A 1 90 ? 3.919 -11.899 -0.243 1.00 88.25 90 VAL A CA 1
ATOM 643 C C . VAL A 1 90 ? 5.431 -11.676 -0.307 1.00 88.25 90 VAL A C 1
ATOM 645 O O . VAL A 1 90 ? 6.151 -12.522 -0.830 1.00 88.25 90 VAL A O 1
ATOM 648 N N . VAL A 1 91 ? 5.944 -10.590 0.280 1.00 84.88 91 VAL A N 1
ATOM 649 C CA . VAL A 1 91 ? 7.392 -10.314 0.300 1.00 84.88 91 VAL A CA 1
ATOM 650 C C . VAL A 1 91 ? 8.161 -11.395 1.061 1.00 84.88 91 VAL A C 1
ATOM 652 O O . VAL A 1 91 ? 9.217 -11.834 0.602 1.00 84.88 91 VAL A O 1
ATOM 655 N N . LEU A 1 92 ? 7.651 -11.852 2.207 1.00 88.56 92 LEU A N 1
ATOM 656 C CA . LEU A 1 92 ? 8.280 -12.921 2.983 1.00 88.56 92 LEU A CA 1
ATOM 657 C C . LEU A 1 92 ? 8.296 -14.245 2.212 1.00 88.56 92 LEU A C 1
ATOM 659 O O . LEU A 1 92 ? 9.329 -14.912 2.194 1.00 88.56 92 LEU A O 1
ATOM 663 N N . LEU A 1 93 ? 7.198 -14.599 1.541 1.00 87.88 93 LEU A N 1
ATOM 664 C CA . LEU A 1 93 ? 7.111 -15.797 0.704 1.00 87.88 93 LEU A CA 1
ATOM 665 C C . LEU A 1 93 ? 8.083 -15.725 -0.478 1.00 87.88 93 LEU A C 1
ATOM 667 O O . LEU A 1 93 ? 8.835 -16.672 -0.701 1.00 87.88 93 LEU A O 1
ATOM 671 N N . THR A 1 94 ? 8.154 -14.589 -1.176 1.00 84.50 94 THR A N 1
ATOM 672 C CA . THR A 1 94 ? 9.108 -14.383 -2.276 1.00 84.50 94 THR A CA 1
ATOM 673 C C . THR A 1 94 ? 10.553 -14.461 -1.784 1.00 84.50 94 THR A C 1
ATOM 675 O O . THR A 1 94 ? 11.385 -15.109 -2.416 1.00 84.50 94 THR A O 1
ATOM 678 N N . ARG A 1 95 ? 10.865 -13.880 -0.617 1.00 82.62 95 ARG A N 1
ATOM 679 C CA . ARG A 1 95 ? 12.196 -13.997 0.004 1.00 82.62 95 ARG A CA 1
ATOM 680 C C . ARG A 1 95 ? 12.537 -15.441 0.361 1.00 82.62 95 ARG A C 1
ATOM 682 O O . ARG A 1 95 ? 13.655 -15.874 0.096 1.00 82.62 95 ARG A O 1
ATOM 689 N N . LYS A 1 96 ? 11.587 -16.196 0.919 1.00 83.31 96 LYS A N 1
ATOM 690 C CA . LYS A 1 96 ? 11.760 -17.627 1.213 1.00 83.31 96 LYS A CA 1
ATOM 691 C C . LYS A 1 96 ? 11.991 -18.442 -0.060 1.00 83.31 96 LYS A C 1
ATOM 693 O O . LYS A 1 96 ? 12.892 -19.275 -0.074 1.00 83.31 96 LYS A O 1
ATOM 698 N N . TYR A 1 97 ? 11.244 -18.169 -1.130 1.00 80.69 97 TYR A N 1
ATOM 699 C CA . TYR A 1 97 ? 11.432 -18.814 -2.431 1.00 80.69 97 TYR A CA 1
ATOM 700 C C . TYR A 1 97 ? 12.817 -18.516 -3.024 1.00 80.69 97 TYR A C 1
ATOM 702 O O . TYR A 1 97 ? 13.532 -19.437 -3.416 1.00 80.69 97 TYR A O 1
ATOM 710 N N . GLN A 1 98 ? 13.252 -17.251 -3.010 1.00 75.75 98 GLN A N 1
ATOM 711 C CA . GLN A 1 98 ? 14.586 -16.880 -3.491 1.00 75.75 98 GLN A CA 1
ATOM 712 C C . GLN A 1 98 ? 15.717 -17.497 -2.656 1.00 75.75 98 GLN A C 1
ATOM 714 O O . GLN A 1 98 ? 16.707 -17.962 -3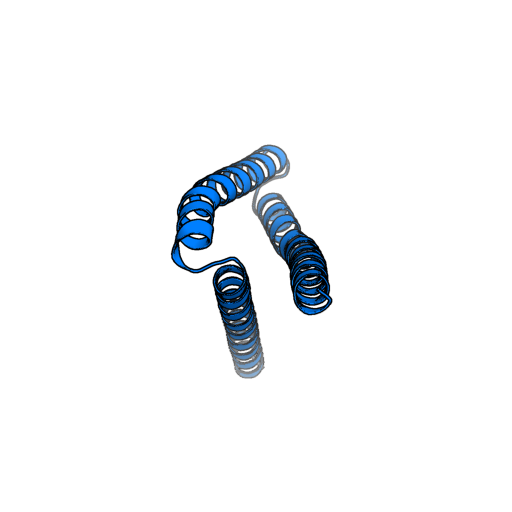.219 1.00 75.75 98 GLN A O 1
ATOM 719 N N . GLN A 1 99 ? 15.572 -17.560 -1.329 1.00 68.81 99 GLN A N 1
ATOM 720 C CA . GLN A 1 99 ? 16.542 -18.235 -0.459 1.00 68.81 99 GLN A CA 1
ATOM 721 C C . GLN A 1 99 ? 16.599 -19.748 -0.718 1.00 68.81 99 GLN A C 1
ATOM 723 O O . GLN A 1 99 ? 17.688 -20.312 -0.751 1.00 68.81 99 GLN A O 1
ATOM 728 N N . GLY A 1 100 ? 15.457 -20.397 -0.964 1.00 65.56 100 GLY A N 1
ATOM 729 C CA . GLY A 1 100 ? 15.409 -21.813 -1.341 1.00 65.56 100 GLY A CA 1
ATOM 730 C C . GLY A 1 100 ? 16.060 -22.102 -2.697 1.00 65.56 100 GLY A C 1
ATOM 731 O O . GLY A 1 100 ? 16.714 -23.129 -2.852 1.00 65.56 100 GLY A O 1
ATOM 732 N N . SER A 1 101 ? 15.947 -21.178 -3.658 1.00 59.88 101 SER A N 1
ATOM 733 C CA . SER A 1 101 ? 16.630 -21.283 -4.955 1.00 59.88 101 SER A CA 1
ATOM 734 C C . SER A 1 101 ? 18.149 -21.165 -4.811 1.00 59.88 101 SER A C 1
ATOM 736 O O . SER A 1 101 ? 18.878 -21.964 -5.386 1.00 59.88 101 SER A O 1
ATOM 738 N N . LYS A 1 102 ? 18.631 -20.229 -3.981 1.00 55.31 102 LYS A N 1
ATOM 739 C CA . LYS A 1 102 ? 20.066 -20.041 -3.700 1.00 55.31 102 LYS A CA 1
ATOM 740 C C . LYS A 1 102 ? 20.727 -21.252 -3.027 1.00 55.31 102 LYS A C 1
ATOM 742 O O . LYS A 1 102 ? 21.924 -21.420 -3.191 1.00 55.31 102 LYS A O 1
ATOM 747 N N . ILE A 1 103 ? 19.979 -22.076 -2.286 1.00 58.12 103 ILE A N 1
ATOM 748 C CA . ILE A 1 103 ? 20.500 -23.301 -1.640 1.00 58.12 103 ILE A CA 1
ATOM 749 C C . ILE A 1 103 ? 20.561 -24.483 -2.623 1.00 58.12 103 ILE A C 1
ATOM 751 O O . ILE A 1 103 ? 21.347 -25.395 -2.419 1.00 58.12 103 ILE A O 1
ATOM 755 N N . LYS A 1 104 ? 19.753 -24.480 -3.692 1.00 50.16 104 LYS A N 1
ATOM 756 C CA . LYS A 1 104 ? 19.766 -25.539 -4.718 1.00 50.16 104 LYS A CA 1
ATOM 757 C C . LYS A 1 104 ? 20.866 -25.378 -5.773 1.00 50.16 104 LYS A C 1
ATOM 759 O O . LYS A 1 104 ? 21.132 -26.337 -6.487 1.00 50.16 104 LYS A O 1
ATOM 764 N N . GLU A 1 105 ? 21.446 -24.186 -5.899 1.00 51.69 105 GLU A N 1
ATOM 765 C CA . GLU A 1 105 ? 22.537 -23.888 -6.843 1.00 51.69 105 GLU A CA 1
ATOM 766 C C . GLU A 1 105 ? 23.948 -24.009 -6.229 1.00 51.69 105 GLU A C 1
ATOM 768 O O . GLU A 1 105 ? 24.925 -23.710 -6.913 1.00 51.69 105 GLU A O 1
ATOM 773 N N . VAL A 1 106 ? 24.069 -24.434 -4.964 1.00 46.91 106 VAL A N 1
ATOM 774 C CA . VAL A 1 106 ? 25.347 -24.715 -4.273 1.00 46.91 106 VAL A CA 1
ATOM 775 C C . VAL A 1 106 ? 25.462 -26.211 -4.024 1.00 46.91 106 VAL A C 1
ATOM 777 O O . VAL A 1 106 ? 26.571 -26.747 -4.230 1.00 46.91 106 VAL A O 1
#

Mean predicted aligned error: 9.45 Å

Radius of gyration: 18.69 Å; Cα contacts (8 Å, |Δi|>4): 31; chains: 1; bounding box: 46×39×48 Å

Solvent-accessible surface area (backbone atoms only — not comparable to full-atom values): 5840 Å² total; per-residue (Å²): 130,66,70,63,57,55,52,51,53,53,51,52,54,50,50,52,53,50,53,63,58,51,51,53,59,57,51,50,54,32,49,54,38,29,72,74,37,63,86,92,47,15,68,60,38,28,50,51,46,54,50,51,51,52,51,49,52,56,64,50,46,56,60,51,54,54,43,39,73,75,63,34,62,72,51,55,56,50,52,52,51,52,53,49,52,52,52,52,50,52,53,51,50,52,50,51,51,54,54,55,52,60,63,74,78,108

Foldseek 3Di:
DPPVVVVVVVLVVLVVVLVVVVVVVLVVCLVVQLVVDPVVCSVVSSVVSVVVVVVVVVVVVVVLVVCCVVPNPVVSSVVSVVVVVVVVVVVVVVVVVVVVVVVVVD

InterPro domains:
  IPR020846 Major facilitator superfamily domain [PS50850] (1-106)
  IPR036259 MFS transporter superfamily [G3DSA:1.20.1250.20] (1-105)
  IPR036259 MFS transporter superfamily [SSF103473] (5-101)
  IPR051337 Organophosphate:Pi Antiporter [PTHR43826] (5-99)

pLDDT: mean 77.17, std 10.44, range [41.81, 90.19]